Protein AF-A0A3M1YJL5-F1 (afdb_monomer_lite)

pLDDT: mean 96.07, std 6.86, range [42.44, 98.56]

Radius of gyration: 14.49 Å; chains: 1; bounding box: 40×29×34 Å

Foldseek 3Di:
DLVQLQVCLVVLVNVSSVVVLVCLVCCLVVVVVVCCVVDDPVVSVVSSVCSVVCRQQVWDADPVGIDTDHNHDQPDQWDWDWDADPNDIDIDIGGHPPD

Structure (mmCIF, N/CA/C/O backbone):
data_AF-A0A3M1YJL5-F1
#
_entry.id   AF-A0A3M1YJL5-F1
#
loop_
_atom_site.group_PDB
_atom_site.id
_atom_site.type_symbol
_atom_site.label_atom_id
_atom_site.label_alt_id
_atom_site.label_comp_id
_atom_site.label_asym_id
_atom_site.label_entity_id
_atom_site.label_seq_id
_atom_site.pdbx_PDB_ins_code
_atom_site.Cartn_x
_atom_site.Cartn_y
_atom_site.Cartn_z
_atom_site.occupancy
_atom_site.B_iso_or_equiv
_atom_site.auth_seq_id
_atom_site.auth_comp_id
_atom_site.auth_asym_id
_atom_site.auth_atom_id
_atom_site.pdbx_PDB_model_num
ATOM 1 N N . PRO A 1 1 ? 4.096 5.706 -8.895 1.00 92.62 1 PRO A N 1
ATOM 2 C CA . PRO A 1 1 ? 3.466 4.372 -9.076 1.00 92.62 1 PRO A CA 1
ATOM 3 C C . PRO A 1 1 ? 2.631 3.931 -7.865 1.00 92.62 1 PRO A C 1
ATOM 5 O O . PRO A 1 1 ? 1.442 3.715 -8.035 1.00 92.62 1 PRO A O 1
ATOM 8 N N . ALA A 1 2 ? 3.175 3.914 -6.644 1.00 96.62 2 ALA A N 1
ATOM 9 C CA . ALA A 1 2 ? 2.436 3.490 -5.445 1.00 96.62 2 ALA A CA 1
ATOM 10 C C . ALA A 1 2 ? 1.077 4.191 -5.209 1.00 96.62 2 ALA A C 1
ATOM 12 O O . ALA A 1 2 ? 0.099 3.534 -4.871 1.00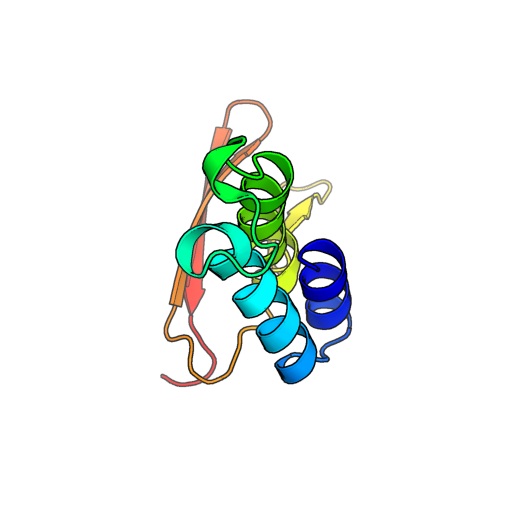 96.62 2 ALA A O 1
ATOM 13 N N . ILE A 1 3 ? 0.966 5.505 -5.444 1.00 97.19 3 ILE A N 1
ATOM 14 C CA . ILE A 1 3 ? -0.331 6.207 -5.347 1.00 97.19 3 ILE A CA 1
ATOM 15 C C . ILE A 1 3 ? -1.319 5.740 -6.428 1.00 97.19 3 ILE A C 1
ATOM 17 O O . ILE A 1 3 ? -2.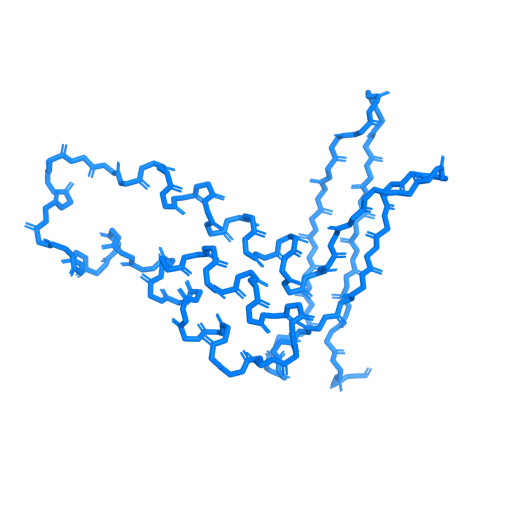509 5.625 -6.157 1.00 97.19 3 ILE A O 1
ATOM 21 N N . HIS A 1 4 ? -0.838 5.415 -7.632 1.00 98.25 4 HIS A N 1
ATOM 22 C CA . HIS A 1 4 ? -1.692 4.837 -8.674 1.00 98.25 4 HIS A CA 1
ATOM 23 C C . HIS A 1 4 ? -2.156 3.433 -8.270 1.00 98.25 4 HIS A C 1
ATOM 25 O O . HIS A 1 4 ? -3.334 3.136 -8.422 1.00 98.25 4 HIS A O 1
ATOM 31 N N . ALA A 1 5 ? -1.279 2.623 -7.657 1.00 98.50 5 ALA A N 1
ATOM 32 C CA . ALA A 1 5 ? -1.648 1.327 -7.085 1.00 98.50 5 ALA A CA 1
ATOM 33 C C . ALA A 1 5 ? -2.764 1.460 -6.040 1.00 98.50 5 ALA A C 1
ATOM 35 O O . ALA A 1 5 ? -3.767 0.755 -6.101 1.00 98.50 5 ALA A O 1
ATOM 36 N N . TRP A 1 6 ? -2.622 2.415 -5.115 1.00 97.81 6 TRP A N 1
ATOM 37 C CA . TRP A 1 6 ? -3.650 2.713 -4.119 1.00 97.81 6 TRP A CA 1
ATOM 38 C C . TRP A 1 6 ? -4.988 3.060 -4.786 1.00 97.81 6 TRP A C 1
ATOM 40 O O . TRP A 1 6 ? -6.008 2.424 -4.506 1.00 97.81 6 TRP A O 1
ATOM 50 N N . VAL A 1 7 ? -5.004 4.054 -5.674 1.00 97.94 7 VAL A N 1
ATOM 51 C CA . VAL A 1 7 ? -6.243 4.512 -6.317 1.00 97.94 7 VAL A CA 1
ATOM 52 C C . VAL A 1 7 ? -6.887 3.390 -7.138 1.00 97.94 7 VAL A C 1
ATOM 54 O O . VAL A 1 7 ? -8.085 3.155 -6.991 1.00 97.94 7 VAL A O 1
ATOM 57 N N . ALA A 1 8 ? -6.108 2.653 -7.931 1.00 98.44 8 ALA A N 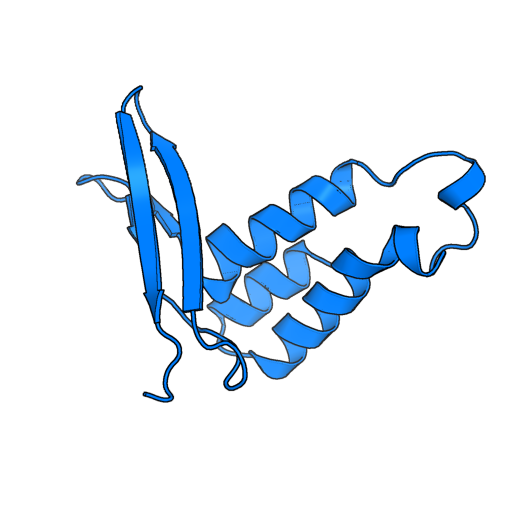1
ATOM 58 C CA . ALA A 1 8 ? -6.590 1.518 -8.717 1.00 98.44 8 ALA A CA 1
ATOM 59 C C . ALA A 1 8 ? -7.221 0.428 -7.833 1.00 98.44 8 ALA A C 1
ATOM 61 O O . ALA A 1 8 ? -8.324 -0.033 -8.133 1.00 98.44 8 ALA A O 1
ATOM 62 N N . ALA A 1 9 ? -6.600 0.090 -6.694 1.00 98.06 9 ALA A N 1
ATOM 63 C CA . ALA A 1 9 ? -7.147 -0.887 -5.751 1.00 98.06 9 ALA A CA 1
ATOM 64 C C . ALA A 1 9 ? -8.514 -0.444 -5.202 1.00 98.06 9 ALA A C 1
ATOM 66 O O . ALA A 1 9 ? -9.456 -1.237 -5.154 1.00 98.06 9 ALA A O 1
ATOM 67 N N . ARG A 1 10 ? -8.666 0.847 -4.867 1.00 95.75 10 ARG A N 1
ATOM 68 C CA . ARG A 1 10 ? -9.947 1.413 -4.398 1.00 95.75 10 ARG A CA 1
ATOM 69 C C . ARG A 1 10 ? -11.026 1.469 -5.476 1.00 95.75 10 ARG A C 1
ATOM 71 O O . ARG A 1 10 ? -12.205 1.467 -5.136 1.00 95.75 10 ARG A O 1
ATOM 78 N N . LEU A 1 11 ? -10.633 1.525 -6.745 1.00 97.38 11 LEU A N 1
ATOM 79 C CA . LEU A 1 11 ? -11.536 1.458 -7.897 1.00 97.38 11 LEU A CA 1
ATOM 80 C C . LEU A 1 11 ? -11.859 0.017 -8.320 1.00 97.38 11 LEU A C 1
ATOM 82 O O . LEU A 1 11 ? -12.620 -0.181 -9.262 1.00 97.38 11 LEU A O 1
ATOM 86 N N . GLY A 1 12 ? -11.274 -0.985 -7.662 1.00 96.94 12 GLY A N 1
ATOM 87 C CA . GLY A 1 12 ? -11.447 -2.392 -8.016 1.00 96.94 12 GLY A CA 1
ATOM 88 C C . GLY A 1 12 ? -10.686 -2.851 -9.256 1.00 96.94 12 GLY A C 1
ATOM 89 O O . GLY A 1 12 ? -10.946 -3.941 -9.752 1.00 96.94 12 GLY A O 1
ATOM 90 N N . ARG A 1 13 ? -9.722 -2.060 -9.736 1.00 98.19 13 ARG A N 1
ATOM 91 C CA . ARG A 1 13 ? -8.835 -2.405 -10.858 1.00 98.19 13 ARG A CA 1
ATOM 92 C C . ARG A 1 13 ? -7.608 -3.144 -10.314 1.00 98.19 13 ARG A C 1
ATOM 94 O O . ARG A 1 13 ? -6.521 -2.579 -10.236 1.00 98.19 13 ARG A O 1
ATOM 101 N N . ILE A 1 14 ? -7.810 -4.366 -9.822 1.00 97.56 14 ILE A N 1
ATOM 102 C CA . ILE A 1 14 ? -6.850 -5.045 -8.935 1.00 97.56 14 ILE A CA 1
ATOM 103 C C . ILE A 1 14 ? -5.586 -5.503 -9.649 1.00 97.56 14 ILE A C 1
ATOM 105 O O . ILE A 1 14 ? -4.499 -5.388 -9.084 1.00 97.56 14 ILE A O 1
ATOM 109 N N . GLU A 1 15 ? -5.701 -5.950 -10.891 1.00 97.25 15 GLU A N 1
ATOM 110 C CA . GLU A 1 15 ? -4.564 -6.345 -11.718 1.00 97.25 15 GLU A CA 1
ATOM 111 C C . GLU A 1 15 ? -3.645 -5.139 -11.972 1.00 97.25 15 GLU A C 1
ATOM 113 O O . GLU A 1 15 ? -2.462 -5.182 -11.642 1.00 97.25 15 GLU A O 1
ATOM 118 N N . GLU A 1 16 ? -4.209 -4.017 -12.431 1.00 98.38 16 GLU A N 1
ATOM 119 C CA . GLU A 1 16 ? -3.478 -2.755 -12.643 1.00 98.38 16 GLU A CA 1
ATOM 120 C C . GLU A 1 16 ? -2.879 -2.220 -11.331 1.00 98.38 16 GLU A C 1
ATOM 122 O O . GLU A 1 16 ? -1.738 -1.750 -11.284 1.00 98.38 16 GLU A O 1
ATOM 127 N N . ALA A 1 17 ? -3.629 -2.312 -10.231 1.00 98.56 17 ALA A N 1
ATOM 128 C CA . ALA A 1 17 ? -3.125 -1.931 -8.921 1.00 98.56 17 ALA A CA 1
ATOM 129 C C . ALA A 1 17 ? -1.897 -2.760 -8.529 1.00 98.56 17 ALA A C 1
ATOM 131 O O . ALA A 1 17 ? -0.925 -2.213 -8.000 1.00 98.56 17 ALA A O 1
ATOM 132 N N . TYR A 1 18 ? -1.932 -4.068 -8.791 1.00 98.31 18 TYR A N 1
ATOM 133 C CA . TYR A 1 18 ? -0.844 -4.983 -8.473 1.00 98.31 18 TYR A CA 1
ATOM 134 C C . TYR A 1 18 ? 0.402 -4.713 -9.323 1.00 98.31 18 TYR A C 1
ATOM 136 O O . TYR A 1 18 ? 1.507 -4.695 -8.779 1.00 98.31 18 TYR A O 1
ATOM 144 N N . GLU A 1 19 ? 0.240 -4.400 -10.608 1.00 98.19 19 GLU A N 1
ATOM 145 C CA . GLU A 1 19 ? 1.343 -3.984 -11.485 1.00 98.19 19 GLU A CA 1
ATOM 146 C C . GLU A 1 19 ? 2.050 -2.731 -10.952 1.00 98.19 19 GLU A C 1
ATOM 148 O O . GLU A 1 19 ? 3.271 -2.724 -10.756 1.00 98.19 19 GLU A O 1
ATOM 153 N N . TYR A 1 20 ? 1.290 -1.676 -10.633 1.00 98.44 20 TYR A N 1
ATOM 154 C CA . TYR A 1 20 ? 1.865 -0.457 -10.061 1.00 98.44 20 TYR A CA 1
ATOM 155 C C . TYR A 1 20 ? 2.510 -0.691 -8.695 1.00 98.44 20 TYR A C 1
ATOM 157 O O . TYR A 1 20 ? 3.513 -0.042 -8.376 1.00 98.44 20 TYR A O 1
ATOM 165 N N . PHE A 1 21 ? 1.930 -1.574 -7.881 1.00 98.38 21 PHE A N 1
ATOM 166 C CA . PHE A 1 21 ? 2.461 -1.936 -6.574 1.00 98.38 21 PHE A CA 1
ATOM 167 C C . PHE A 1 21 ? 3.816 -2.628 -6.703 1.00 98.38 21 PHE A C 1
ATOM 169 O O . PHE A 1 21 ? 4.769 -2.171 -6.073 1.00 98.38 21 PHE A O 1
ATOM 176 N N . ILE A 1 22 ? 3.921 -3.661 -7.545 1.00 98.00 22 ILE A N 1
ATOM 177 C CA . ILE A 1 22 ? 5.172 -4.396 -7.765 1.00 98.00 22 ILE A CA 1
ATOM 178 C C . ILE A 1 22 ? 6.249 -3.470 -8.316 1.00 98.00 22 ILE A C 1
ATOM 180 O O . ILE A 1 22 ? 7.320 -3.396 -7.723 1.00 98.00 22 ILE A O 1
ATOM 184 N N . TYR A 1 23 ? 5.938 -2.667 -9.336 1.00 97.31 23 TYR A N 1
ATOM 185 C CA . TYR A 1 23 ? 6.900 -1.702 -9.874 1.00 97.31 23 TYR A CA 1
ATOM 186 C C . TYR A 1 23 ? 7.422 -0.727 -8.803 1.00 97.31 23 TYR A C 1
ATOM 188 O O . TYR A 1 23 ? 8.599 -0.368 -8.786 1.00 97.31 23 TYR A O 1
ATOM 196 N N . SER A 1 24 ? 6.559 -0.284 -7.882 1.00 97.31 24 SER A N 1
ATOM 197 C CA . SER A 1 24 ? 6.979 0.575 -6.769 1.00 97.31 24 SER A CA 1
ATOM 198 C C . SER A 1 24 ? 7.770 -0.171 -5.692 1.00 97.31 24 SER A C 1
ATOM 200 O O . SER A 1 24 ? 8.667 0.425 -5.097 1.00 97.31 24 SER A O 1
ATOM 202 N N . ALA A 1 25 ? 7.438 -1.437 -5.432 1.00 97.44 25 ALA A N 1
ATOM 203 C CA . ALA A 1 25 ? 8.084 -2.278 -4.428 1.00 97.44 25 ALA A CA 1
ATOM 204 C C . ALA A 1 25 ? 9.490 -2.724 -4.846 1.00 97.44 25 ALA A C 1
ATOM 206 O O . ALA A 1 25 ? 10.342 -2.923 -3.983 1.00 97.44 25 ALA A O 1
ATOM 207 N N . THR A 1 26 ? 9.744 -2.841 -6.150 1.00 97.56 26 THR A N 1
ATOM 208 C CA . THR A 1 26 ? 11.031 -3.296 -6.685 1.00 97.56 26 THR A CA 1
ATOM 209 C C . THR A 1 26 ? 11.928 -2.168 -7.190 1.00 97.56 26 THR A C 1
ATOM 211 O O . THR A 1 26 ? 13.039 -2.446 -7.623 1.00 97.56 26 THR A O 1
ATOM 214 N N . ILE A 1 27 ? 11.510 -0.895 -7.091 1.00 96.56 27 ILE A N 1
ATOM 215 C CA . ILE A 1 27 ? 12.221 0.241 -7.712 1.00 96.56 27 ILE A CA 1
ATOM 216 C C . ILE A 1 27 ? 13.718 0.302 -7.366 1.00 96.56 27 ILE A C 1
ATOM 218 O O . ILE A 1 27 ? 14.532 0.515 -8.258 1.00 96.56 27 ILE A O 1
ATOM 222 N N . ASP A 1 28 ? 14.059 0.078 -6.095 1.00 97.12 28 ASP A N 1
ATOM 223 C CA . ASP A 1 28 ? 15.438 0.076 -5.595 1.00 97.12 28 ASP A CA 1
ATOM 224 C C . ASP A 1 28 ? 16.082 -1.315 -5.684 1.00 97.12 28 ASP A C 1
ATOM 226 O O . ASP A 1 28 ? 17.278 -1.425 -5.930 1.00 97.12 28 ASP A O 1
ATOM 230 N N . LEU A 1 29 ? 15.299 -2.385 -5.501 1.00 97.38 29 LEU A N 1
ATOM 231 C CA . LEU A 1 29 ? 15.799 -3.767 -5.529 1.00 97.38 29 LEU A CA 1
ATOM 232 C C . LEU A 1 29 ? 16.262 -4.195 -6.927 1.00 97.38 29 LEU A C 1
ATOM 234 O O . LEU A 1 29 ? 17.210 -4.965 -7.048 1.00 97.38 29 LEU A O 1
ATOM 238 N N . GLU A 1 30 ? 15.589 -3.704 -7.963 1.00 96.94 30 GLU A N 1
ATOM 239 C CA . GLU A 1 30 ? 15.888 -3.982 -9.371 1.00 96.94 30 GLU A CA 1
ATOM 240 C C . GLU A 1 30 ? 16.629 -2.820 -10.052 1.00 96.94 30 GLU A C 1
ATOM 242 O O . GLU A 1 30 ? 16.919 -2.896 -11.241 1.00 96.94 30 GLU A O 1
ATOM 247 N N . ASP A 1 31 ? 16.926 -1.741 -9.317 1.00 95.81 31 ASP A N 1
ATOM 248 C CA . ASP A 1 31 ? 17.490 -0.495 -9.854 1.00 95.81 31 ASP A CA 1
ATOM 249 C C . ASP A 1 31 ? 16.738 0.009 -11.105 1.00 95.81 31 ASP A C 1
ATOM 251 O O . ASP A 1 31 ? 17.317 0.475 -12.085 1.00 95.81 31 ASP A O 1
ATOM 255 N N . ASN A 1 32 ? 15.403 -0.052 -11.071 1.00 91.75 32 ASN A N 1
ATOM 256 C CA . ASN A 1 32 ? 14.528 0.278 -12.206 1.00 91.75 32 ASN A CA 1
ATOM 257 C C . ASN A 1 32 ? 14.645 1.745 -12.669 1.00 91.75 32 ASN A C 1
ATOM 259 O O . ASN A 1 32 ? 14.112 2.119 -13.719 1.00 91.75 32 ASN A O 1
ATOM 263 N N . LYS A 1 33 ? 15.291 2.600 -11.868 1.00 92.81 33 LYS A N 1
ATOM 264 C CA . LYS A 1 33 ? 15.594 4.003 -12.180 1.00 92.81 33 LYS A CA 1
ATOM 265 C C . LYS A 1 33 ? 17.073 4.256 -12.501 1.00 92.81 33 LYS A C 1
ATOM 267 O O . LYS A 1 33 ? 17.382 5.355 -12.959 1.00 92.81 33 LYS A O 1
ATOM 272 N N . GLY A 1 34 ? 17.951 3.265 -12.329 1.00 96.06 34 GLY A N 1
ATOM 273 C CA . GLY A 1 34 ? 19.383 3.343 -12.641 1.00 96.06 34 GLY A CA 1
ATOM 274 C C . GLY A 1 34 ? 20.184 4.266 -11.719 1.00 96.06 34 GLY A C 1
ATOM 275 O O . GLY A 1 34 ? 21.249 4.750 -12.104 1.00 96.06 34 GLY A O 1
ATOM 276 N N . ASN A 1 35 ? 19.643 4.593 -10.547 1.00 96.44 35 ASN A N 1
ATOM 277 C CA . ASN A 1 35 ? 20.174 5.604 -9.636 1.00 96.44 35 ASN A CA 1
ATOM 278 C C . ASN A 1 35 ? 20.095 5.186 -8.158 1.00 96.44 35 ASN A C 1
ATOM 280 O O . ASN A 1 35 ? 20.266 6.035 -7.286 1.00 96.44 35 ASN A O 1
ATOM 284 N N . VAL A 1 36 ? 19.898 3.898 -7.840 1.00 95.88 36 VAL A N 1
ATOM 285 C CA . VAL A 1 36 ? 19.874 3.431 -6.435 1.00 95.88 36 VAL A CA 1
ATOM 286 C C . VAL A 1 36 ? 21.187 3.720 -5.694 1.00 95.88 36 VAL A C 1
ATOM 288 O O . VAL A 1 36 ? 21.205 3.913 -4.478 1.00 95.88 36 VAL A O 1
ATOM 291 N N . ARG A 1 37 ? 22.306 3.815 -6.428 1.00 96.00 37 ARG A N 1
ATOM 292 C CA . ARG A 1 37 ? 23.617 4.199 -5.878 1.00 96.00 37 ARG A CA 1
ATOM 293 C C . ARG A 1 37 ? 23.611 5.604 -5.262 1.00 96.00 37 ARG A C 1
ATOM 295 O O . ARG A 1 37 ? 24.422 5.867 -4.377 1.00 96.00 37 ARG A O 1
ATOM 302 N N . ASP A 1 38 ? 22.704 6.475 -5.698 1.00 97.38 38 ASP A N 1
ATOM 303 C CA . ASP A 1 38 ? 22.566 7.837 -5.176 1.00 97.38 38 ASP A CA 1
ATOM 304 C C . ASP A 1 38 ? 21.725 7.877 -3.883 1.00 97.38 38 ASP A C 1
ATOM 306 O O . ASP A 1 38 ? 21.658 8.907 -3.210 1.00 97.38 38 ASP A O 1
ATOM 310 N N . GLY A 1 39 ? 21.116 6.749 -3.502 1.00 96.62 39 GLY A N 1
ATOM 311 C CA . GLY A 1 39 ? 20.351 6.571 -2.273 1.00 96.62 39 GLY A CA 1
ATOM 312 C C . GLY A 1 39 ? 19.027 5.841 -2.495 1.00 96.62 39 GLY A C 1
ATOM 313 O O . GLY A 1 39 ? 18.546 5.692 -3.614 1.00 96.62 39 GLY A O 1
ATOM 314 N N . ILE A 1 40 ? 18.413 5.405 -1.391 1.00 96.75 40 ILE A N 1
ATOM 315 C CA . ILE A 1 40 ? 17.097 4.756 -1.413 1.00 96.75 40 ILE A CA 1
ATOM 316 C C . ILE A 1 40 ? 15.992 5.762 -1.752 1.00 96.75 40 ILE A C 1
ATOM 318 O O . ILE A 1 40 ? 15.970 6.884 -1.229 1.00 96.75 40 ILE A O 1
ATOM 322 N N . HIS A 1 41 ? 15.002 5.349 -2.543 1.00 97.81 41 HIS A N 1
ATOM 323 C CA . HIS A 1 41 ? 13.816 6.163 -2.797 1.00 97.81 41 HIS A CA 1
ATOM 324 C C . HIS A 1 41 ? 12.861 6.102 -1.594 1.00 97.81 41 HIS A C 1
ATOM 326 O O . HIS A 1 41 ? 11.799 5.480 -1.648 1.00 97.81 41 HIS A O 1
ATOM 332 N N . ALA A 1 42 ? 13.201 6.793 -0.500 1.00 97.25 42 ALA A N 1
ATOM 333 C CA . ALA A 1 42 ? 12.470 6.738 0.775 1.00 97.25 42 ALA A CA 1
ATOM 334 C C . ALA A 1 42 ? 10.961 7.036 0.643 1.00 97.25 42 ALA A C 1
ATOM 336 O O . ALA A 1 42 ? 10.127 6.389 1.281 1.00 97.25 42 ALA A O 1
ATOM 337 N N . ALA A 1 43 ? 10.590 7.973 -0.236 1.00 96.19 43 ALA A N 1
ATOM 338 C CA . ALA A 1 43 ? 9.189 8.257 -0.544 1.00 96.19 43 ALA A CA 1
ATOM 339 C C . ALA A 1 43 ? 8.475 7.057 -1.198 1.00 96.19 43 ALA A C 1
ATOM 341 O O . ALA A 1 43 ? 7.305 6.805 -0.908 1.00 96.19 43 ALA A O 1
ATOM 342 N N . SER A 1 44 ? 9.175 6.286 -2.041 1.00 95.88 44 SER A N 1
ATOM 343 C CA . SER A 1 44 ? 8.645 5.048 -2.623 1.00 95.88 44 SER A CA 1
ATOM 344 C C . SER A 1 44 ? 8.414 3.994 -1.546 1.00 95.88 44 SER A C 1
ATOM 346 O O . SER A 1 44 ? 7.339 3.401 -1.518 1.00 95.88 44 SER A O 1
ATOM 348 N N . CYS A 1 45 ? 9.346 3.822 -0.601 1.00 96.81 45 CYS A N 1
ATOM 349 C CA . CYS A 1 45 ? 9.182 2.883 0.515 1.00 96.81 45 CYS A CA 1
ATOM 350 C C . CYS A 1 45 ? 7.912 3.177 1.329 1.00 96.81 45 CYS A C 1
ATOM 352 O O . CYS A 1 45 ? 7.109 2.279 1.588 1.00 96.81 45 CYS A O 1
ATOM 354 N N . GLY A 1 46 ? 7.687 4.449 1.679 1.00 98.25 46 GLY A N 1
ATOM 355 C CA . GLY A 1 46 ? 6.453 4.873 2.344 1.00 98.25 46 GLY A CA 1
ATOM 356 C C . GLY A 1 46 ? 5.214 4.636 1.474 1.00 98.25 46 GLY A C 1
ATOM 357 O O . GLY A 1 46 ? 4.196 4.144 1.960 1.00 98.25 46 GLY A O 1
ATOM 358 N N . GLY A 1 47 ? 5.310 4.920 0.174 1.00 98.25 47 GLY A N 1
ATOM 359 C CA . GLY A 1 47 ? 4.238 4.676 -0.789 1.00 98.25 47 GLY A CA 1
ATOM 360 C C . GLY A 1 47 ? 3.838 3.203 -0.895 1.00 98.25 47 GLY A C 1
ATOM 361 O O . GLY A 1 47 ? 2.647 2.903 -0.931 1.00 98.25 47 GLY A O 1
ATOM 362 N N . VAL A 1 48 ? 4.799 2.278 -0.903 1.00 98.31 48 VAL A N 1
ATOM 363 C CA . VAL A 1 48 ? 4.550 0.825 -0.947 1.00 98.31 48 VAL A CA 1
ATOM 364 C C . VAL A 1 48 ? 3.702 0.387 0.247 1.00 98.31 48 VAL A C 1
ATOM 366 O O . VAL A 1 48 ? 2.695 -0.294 0.062 1.00 98.31 48 VAL A O 1
ATOM 369 N N . TRP A 1 49 ? 4.038 0.842 1.459 1.00 98.56 49 TRP A N 1
ATOM 370 C CA . TRP A 1 49 ? 3.227 0.572 2.651 1.00 98.56 49 TRP A CA 1
ATOM 371 C C . TRP A 1 49 ? 1.810 1.152 2.525 1.00 98.56 49 TRP A C 1
ATOM 373 O O . TRP A 1 49 ? 0.827 0.461 2.801 1.00 98.56 49 TRP A O 1
ATOM 383 N N . GLN A 1 50 ? 1.690 2.395 2.045 1.00 98.50 50 GLN A N 1
ATOM 384 C CA . GLN A 1 50 ? 0.394 3.056 1.849 1.00 98.50 50 GLN A CA 1
ATOM 385 C C . GLN A 1 50 ? -0.484 2.329 0.821 1.00 98.50 50 GLN A C 1
ATOM 387 O O . GLN A 1 50 ? -1.684 2.181 1.048 1.00 98.50 50 GLN A O 1
ATOM 392 N N . ALA A 1 51 ? 0.094 1.833 -0.275 1.00 98.50 51 ALA A N 1
ATOM 393 C CA . ALA A 1 51 ? -0.631 1.077 -1.295 1.00 98.50 51 ALA A CA 1
ATOM 394 C C . ALA A 1 51 ? -1.233 -0.219 -0.732 1.00 98.50 51 ALA A C 1
ATOM 396 O O . ALA A 1 51 ? -2.375 -0.554 -1.050 1.00 98.50 51 ALA A O 1
ATOM 397 N N . VAL A 1 52 ? -0.516 -0.915 0.158 1.00 98.50 52 VAL A N 1
ATOM 398 C CA . VAL A 1 52 ? -1.050 -2.098 0.851 1.00 98.50 52 VAL A CA 1
ATOM 399 C C . VAL A 1 52 ? -2.155 -1.719 1.825 1.00 98.50 52 VAL A C 1
ATOM 401 O O . VAL A 1 52 ? -3.254 -2.266 1.747 1.00 98.50 52 VAL A O 1
ATOM 404 N N . VAL A 1 53 ? -1.878 -0.790 2.737 1.00 98.50 53 VAL A N 1
ATOM 405 C CA . VAL A 1 53 ? -2.757 -0.515 3.880 1.00 98.50 53 VAL A CA 1
ATOM 406 C C . VAL A 1 53 ? -3.990 0.293 3.477 1.00 98.50 53 VAL A C 1
ATOM 408 O O . VAL A 1 53 ? -5.110 -0.079 3.821 1.00 98.50 53 VAL A O 1
ATOM 411 N N . PHE A 1 54 ? -3.823 1.373 2.720 1.00 98.38 54 PHE A N 1
ATOM 412 C CA . PHE A 1 54 ? -4.936 2.236 2.316 1.00 98.38 54 PHE A CA 1
ATOM 413 C C . PHE A 1 54 ? -5.557 1.839 0.971 1.00 98.38 54 PHE A C 1
ATOM 415 O O . PHE A 1 54 ? -6.699 2.216 0.695 1.00 98.38 54 PHE A O 1
ATOM 422 N N . GLY A 1 55 ? -4.815 1.108 0.133 1.00 98.38 55 GLY A N 1
ATOM 423 C CA . GLY A 1 55 ? -5.284 0.578 -1.148 1.00 98.38 55 GLY A CA 1
ATOM 424 C C . GLY A 1 55 ? -5.918 -0.790 -1.006 1.00 98.38 55 GLY A C 1
ATOM 425 O O . GLY A 1 55 ? -7.124 -0.873 -0.801 1.00 98.38 55 GLY A O 1
ATOM 426 N N . PHE A 1 56 ? -5.118 -1.851 -1.098 1.00 98.50 56 PHE A N 1
ATOM 427 C CA . PHE A 1 56 ? -5.628 -3.228 -1.113 1.00 98.50 56 PHE A CA 1
ATOM 428 C C . PHE A 1 56 ? -6.417 -3.586 0.151 1.00 98.50 56 PHE A C 1
ATOM 430 O O . PHE A 1 56 ? -7.480 -4.190 0.074 1.00 98.50 56 PHE A O 1
ATOM 437 N N . CYS A 1 57 ? -5.944 -3.185 1.332 1.00 98.31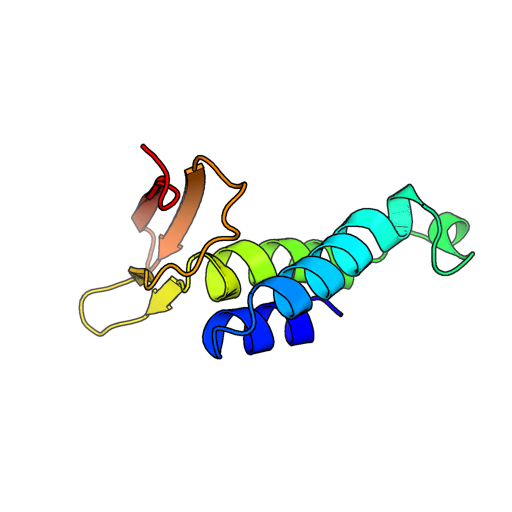 57 CYS A N 1
ATOM 438 C CA . CYS A 1 57 ? -6.669 -3.421 2.584 1.00 98.31 57 CYS A CA 1
ATOM 439 C C . CYS A 1 57 ? -7.811 -2.413 2.805 1.00 98.31 57 CYS A C 1
ATOM 441 O O . CYS A 1 57 ? -8.672 -2.633 3.657 1.00 98.31 57 CYS A O 1
ATOM 443 N N . GLY A 1 58 ? -7.8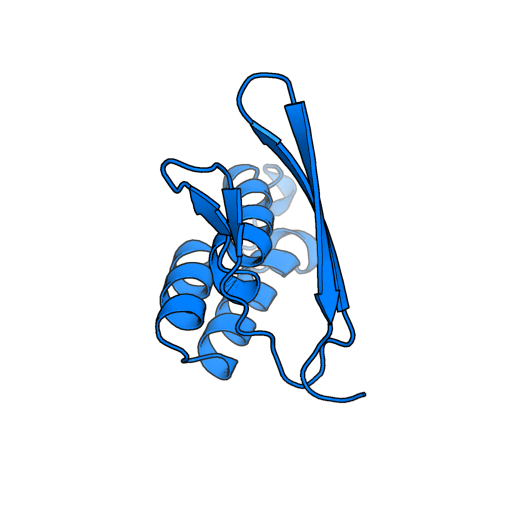25 -1.304 2.060 1.00 98.06 58 GLY A N 1
ATOM 444 C CA . GLY A 1 58 ? -8.871 -0.288 2.125 1.00 98.06 58 GLY A CA 1
ATOM 445 C C . GLY A 1 58 ? -9.031 0.361 3.500 1.00 98.06 58 GLY A C 1
ATOM 446 O O . GLY A 1 58 ? -10.160 0.673 3.886 1.00 98.06 58 GLY A O 1
ATOM 447 N N . LEU A 1 59 ? -7.945 0.530 4.268 1.00 98.38 59 LEU A N 1
ATOM 448 C CA . LEU A 1 59 ? -8.005 1.207 5.564 1.00 98.38 59 LEU A CA 1
ATOM 449 C C . LEU A 1 59 ? -8.532 2.639 5.387 1.00 98.38 59 LEU A C 1
ATOM 451 O O . LEU A 1 59 ? -8.030 3.412 4.571 1.00 98.38 59 LEU A O 1
ATOM 455 N N . HIS A 1 60 ? -9.526 3.009 6.181 1.00 96.94 60 HIS A N 1
ATOM 456 C CA . HIS A 1 60 ? -10.075 4.357 6.248 1.00 96.94 60 HIS A CA 1
ATOM 457 C C . HIS A 1 60 ? -10.535 4.665 7.674 1.00 96.94 60 HIS A C 1
ATOM 459 O O . HIS A 1 60 ? -10.822 3.769 8.467 1.00 96.94 60 HIS A O 1
ATOM 465 N N . LEU A 1 61 ? -10.575 5.949 8.024 1.00 96.62 61 LEU A N 1
ATOM 466 C CA . LEU A 1 61 ? -11.013 6.395 9.342 1.00 96.62 61 LEU A CA 1
ATOM 467 C C . LEU A 1 61 ? -12.513 6.691 9.316 1.00 96.62 61 LEU A C 1
ATOM 469 O O . LEU A 1 61 ? -12.991 7.405 8.437 1.00 96.62 61 LEU A O 1
ATOM 473 N N . THR A 1 62 ? -13.237 6.161 10.296 1.00 95.94 62 THR A N 1
ATOM 474 C CA . THR A 1 62 ? -14.657 6.446 10.544 1.00 95.94 62 THR A CA 1
ATOM 475 C C . THR A 1 62 ? -14.828 7.115 11.910 1.00 95.94 62 THR A C 1
ATOM 477 O O . THR A 1 62 ? -13.872 7.117 12.694 1.00 95.94 62 THR A O 1
ATOM 480 N N . PRO A 1 63 ? -16.008 7.676 12.238 1.00 95.31 63 PRO A N 1
ATOM 481 C CA . PRO A 1 63 ? -16.265 8.201 13.580 1.00 95.31 63 PRO A CA 1
ATOM 482 C C . PRO A 1 63 ? -16.041 7.160 14.689 1.00 95.31 63 PRO A C 1
ATOM 484 O O . PRO A 1 63 ? -15.615 7.522 15.784 1.00 95.31 63 PRO A O 1
ATOM 487 N N . GLU A 1 64 ? -16.237 5.871 14.390 1.00 95.12 64 GLU A N 1
ATOM 488 C CA . GLU A 1 64 ? -16.013 4.760 15.325 1.00 95.12 64 GLU A CA 1
ATOM 489 C C . GLU A 1 64 ? -14.556 4.257 15.352 1.00 95.12 64 GLU A C 1
ATOM 491 O O . GLU A 1 64 ? -14.232 3.367 16.134 1.00 95.12 64 GLU A O 1
ATOM 496 N N . GLY A 1 65 ? -13.670 4.803 14.512 1.00 96.69 65 GLY A N 1
ATOM 497 C CA . GLY A 1 65 ? -12.261 4.410 14.420 1.00 96.69 65 GLY A CA 1
ATOM 498 C C . GLY A 1 65 ? -11.846 3.853 13.050 1.00 96.69 65 GLY A C 1
ATOM 499 O O . GLY A 1 65 ? -12.593 3.966 12.071 1.00 96.69 65 GLY A O 1
ATOM 500 N N . PRO A 1 66 ? -10.624 3.298 12.940 1.00 98.31 66 PRO A N 1
ATOM 501 C CA . PRO A 1 66 ? -10.109 2.723 11.703 1.00 98.31 66 PRO A CA 1
ATOM 502 C C . PRO A 1 66 ? -10.906 1.479 11.282 1.00 98.31 66 PRO A C 1
ATOM 504 O O . PRO A 1 66 ? -11.107 0.561 12.075 1.00 98.31 66 PRO A O 1
ATOM 507 N N . LYS A 1 67 ? -11.336 1.435 10.020 1.00 98.00 67 LYS A N 1
ATOM 508 C CA . LYS A 1 67 ? -12.038 0.306 9.392 1.00 98.00 67 LYS A CA 1
ATOM 509 C C . LYS A 1 67 ? -11.370 -0.064 8.073 1.00 98.00 67 LYS A C 1
ATOM 511 O O . LYS A 1 67 ? -10.676 0.753 7.476 1.00 98.00 67 LYS A O 1
ATOM 516 N N . VAL A 1 68 ? -11.586 -1.293 7.616 1.00 97.81 68 VAL A N 1
ATOM 517 C CA . VAL A 1 68 ? -11.022 -1.830 6.369 1.00 97.81 68 VAL A CA 1
ATOM 518 C C . VAL A 1 68 ? -12.134 -2.191 5.388 1.00 97.81 68 VAL A C 1
ATOM 520 O O . VAL A 1 68 ? -13.198 -2.652 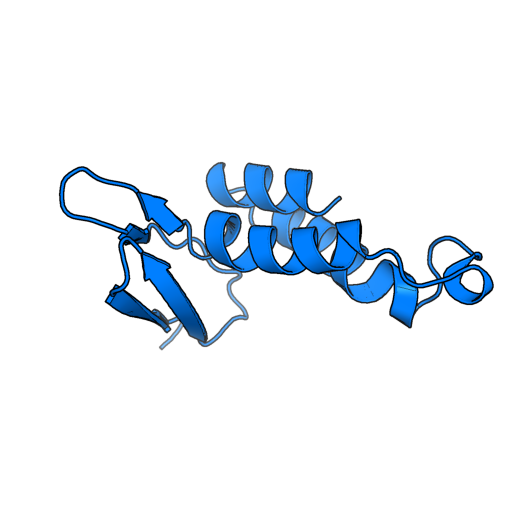5.795 1.00 97.81 68 VAL A O 1
ATOM 523 N N . ALA A 1 69 ? -11.880 -1.977 4.100 1.00 96.81 69 ALA A N 1
ATOM 524 C CA . ALA A 1 69 ? -12.741 -2.382 2.989 1.00 96.81 69 ALA A CA 1
ATOM 525 C C . ALA A 1 69 ? -11.863 -3.094 1.946 1.00 96.81 69 ALA A C 1
ATOM 527 O O . ALA A 1 69 ? -11.430 -2.467 0.977 1.00 96.81 69 ALA A O 1
ATOM 528 N N . PRO A 1 70 ? -11.495 -4.361 2.203 1.00 96.44 70 PRO A N 1
ATOM 529 C CA . PRO A 1 70 ? -10.435 -5.022 1.465 1.00 96.44 70 PRO A CA 1
ATOM 530 C C . PRO A 1 70 ? -10.851 -5.385 0.042 1.00 96.44 70 PRO A C 1
ATOM 532 O O . PRO A 1 70 ? -11.929 -5.928 -0.193 1.00 96.44 70 PRO A O 1
ATOM 535 N N . ASN A 1 71 ? -9.929 -5.163 -0.884 1.00 95.12 71 ASN A N 1
ATOM 536 C CA . ASN A 1 71 ? -9.942 -5.706 -2.227 1.00 95.12 71 ASN A CA 1
ATOM 537 C C . ASN A 1 71 ? -8.530 -6.225 -2.517 1.00 95.12 71 ASN A C 1
ATOM 539 O O . ASN A 1 71 ? -7.619 -5.458 -2.836 1.00 95.12 71 ASN A O 1
ATOM 543 N N . LEU A 1 72 ? -8.317 -7.515 -2.254 1.00 97.06 72 LEU A N 1
ATOM 544 C CA . LEU A 1 72 ? -6.998 -8.137 -2.331 1.00 97.06 72 LEU A CA 1
ATOM 545 C C . LEU A 1 72 ? -6.798 -8.810 -3.695 1.00 97.06 72 LEU A C 1
ATOM 547 O O . LEU A 1 72 ? -7.752 -9.380 -4.225 1.00 97.06 72 LEU A O 1
ATOM 551 N N . PRO A 1 73 ? -5.564 -8.828 -4.231 1.00 96.38 73 PRO A N 1
ATOM 552 C CA . PRO A 1 73 ? -5.217 -9.697 -5.350 1.00 96.38 73 PRO A CA 1
ATOM 553 C C . PRO A 1 73 ? -5.566 -11.159 -5.051 1.00 96.38 73 PRO A C 1
ATOM 555 O O . PRO A 1 73 ? -5.365 -11.631 -3.930 1.00 96.38 73 PRO A O 1
ATOM 558 N N . SER A 1 74 ? -6.059 -11.888 -6.054 1.00 94.75 74 SER A N 1
ATOM 559 C CA . SER A 1 74 ? -6.569 -13.262 -5.897 1.00 94.75 74 SER A CA 1
ATOM 560 C C . SER A 1 74 ? -5.530 -14.249 -5.356 1.00 94.75 74 SER A C 1
ATOM 562 O O . SER A 1 74 ? -5.877 -15.217 -4.684 1.00 94.75 74 SER A O 1
ATOM 564 N N . HIS A 1 75 ? -4.244 -13.993 -5.597 1.00 95.12 75 HIS A N 1
ATOM 565 C CA . HIS A 1 75 ? -3.131 -14.816 -5.126 1.00 95.12 75 HIS A CA 1
ATOM 566 C C . HIS A 1 75 ? -2.657 -14.488 -3.702 1.00 95.12 75 HIS A C 1
ATOM 568 O O . HIS A 1 75 ? -1.784 -15.181 -3.173 1.00 95.12 75 HIS A O 1
ATOM 574 N N . TRP A 1 76 ? -3.189 -13.448 -3.054 1.00 96.75 76 TRP A N 1
ATOM 575 C CA . TRP A 1 76 ? -2.843 -13.121 -1.668 1.00 96.75 76 TRP A CA 1
ATOM 576 C C . TRP A 1 76 ? -3.679 -13.946 -0.693 1.00 96.75 76 TRP A C 1
ATOM 578 O O . TRP A 1 76 ? -4.896 -13.820 -0.649 1.00 96.75 76 TRP A O 1
ATOM 588 N N . ARG A 1 77 ? -3.025 -14.743 0.159 1.00 97.06 77 ARG A N 1
ATOM 589 C CA . ARG A 1 77 ? -3.717 -15.561 1.176 1.00 97.06 77 ARG A CA 1
ATOM 590 C C . ARG A 1 77 ? -4.192 -14.751 2.376 1.00 97.06 77 ARG A C 1
ATOM 592 O O . ARG A 1 77 ? -5.279 -14.972 2.903 1.00 97.06 77 ARG A O 1
ATOM 599 N N . SER A 1 78 ? -3.362 -13.828 2.846 1.00 97.75 78 SER A N 1
ATOM 600 C CA . SER A 1 78 ? -3.721 -12.933 3.941 1.00 97.75 78 SER A CA 1
ATOM 601 C C . SER A 1 78 ? -2.773 -11.752 4.040 1.00 97.75 78 SER A C 1
ATOM 603 O O . SER A 1 78 ? -1.594 -11.886 3.715 1.00 97.75 78 SER A O 1
ATOM 605 N N . VAL A 1 79 ? -3.257 -10.650 4.604 1.00 98.31 79 VAL A N 1
ATOM 606 C CA . VAL A 1 79 ? -2.441 -9.506 5.018 1.00 98.31 79 VAL A CA 1
ATOM 607 C C . VAL A 1 79 ? -2.672 -9.259 6.503 1.00 98.31 79 VAL A C 1
ATOM 609 O O . VAL A 1 79 ? -3.814 -9.232 6.964 1.00 98.31 79 VAL A O 1
ATOM 612 N N . ARG A 1 80 ? -1.589 -9.074 7.259 1.00 98.50 80 ARG A N 1
ATOM 613 C CA . ARG A 1 80 ? -1.639 -8.661 8.663 1.00 98.50 80 ARG A CA 1
ATOM 614 C C . ARG A 1 80 ? -0.861 -7.371 8.838 1.00 98.50 80 ARG A C 1
ATOM 616 O O . ARG A 1 80 ? 0.282 -7.286 8.398 1.00 98.50 80 ARG A O 1
ATOM 623 N N . PHE A 1 81 ? -1.459 -6.397 9.507 1.00 98.50 81 PHE A N 1
ATOM 624 C CA . PHE A 1 81 ? -0.786 -5.147 9.843 1.00 98.50 81 PHE A CA 1
ATOM 625 C C . PHE A 1 81 ? -1.362 -4.530 11.118 1.00 98.50 81 PHE A C 1
ATOM 627 O O . PHE A 1 81 ? -2.433 -4.911 11.592 1.00 98.50 81 PHE A O 1
ATOM 634 N N . LYS A 1 82 ? -0.630 -3.559 11.665 1.00 98.31 82 LYS A N 1
ATOM 635 C CA . LYS A 1 82 ? -1.013 -2.783 12.843 1.00 98.31 82 LYS A CA 1
ATOM 636 C C . LYS A 1 82 ? -0.893 -1.295 12.540 1.00 98.31 82 LYS A C 1
ATOM 638 O O . LYS A 1 82 ? 0.062 -0.883 11.883 1.00 98.31 82 LYS A O 1
ATOM 643 N N . VAL A 1 83 ? -1.836 -0.500 13.032 1.00 97.94 83 VAL A N 1
ATOM 644 C CA . VAL A 1 83 ? -1.775 0.968 12.998 1.00 97.94 83 VAL A CA 1
ATOM 645 C C . VAL A 1 83 ? -2.011 1.534 14.390 1.00 97.94 83 VAL A C 1
ATOM 647 O O . VAL A 1 83 ? -2.748 0.956 15.181 1.00 97.94 83 VAL A O 1
ATOM 650 N N . MET A 1 84 ? -1.391 2.675 14.679 1.00 97.88 84 MET A N 1
ATOM 651 C CA . MET A 1 84 ? -1.658 3.438 15.895 1.00 97.88 84 MET A CA 1
ATOM 652 C C . MET A 1 84 ? -2.669 4.532 15.571 1.00 97.88 84 MET A C 1
ATOM 654 O O . MET A 1 84 ? -2.429 5.354 14.685 1.00 97.88 84 MET A O 1
ATOM 658 N N . TYR A 1 85 ? -3.788 4.568 16.287 1.00 97.56 85 TYR A N 1
ATOM 659 C CA . TYR A 1 85 ? -4.798 5.609 16.136 1.00 97.56 85 TYR A CA 1
ATOM 660 C C . TYR A 1 85 ? -5.212 6.129 17.508 1.00 97.56 85 TYR A C 1
ATOM 662 O O . TYR A 1 85 ? -5.688 5.374 18.348 1.00 97.56 85 TYR A O 1
ATOM 670 N N . LYS A 1 86 ? -5.013 7.434 17.734 1.00 96.31 86 LYS A N 1
ATOM 671 C CA . LYS A 1 86 ? -5.280 8.103 19.022 1.00 96.31 86 LYS A CA 1
ATOM 672 C C . LYS A 1 86 ? -4.602 7.419 20.224 1.00 96.31 86 LYS A C 1
ATOM 674 O O . LYS A 1 86 ? -5.190 7.320 21.289 1.00 96.31 86 LYS A O 1
ATOM 679 N N . GLY A 1 87 ? -3.364 6.956 20.038 1.00 97.00 87 GLY A N 1
ATOM 680 C CA . GLY A 1 87 ? -2.589 6.268 21.078 1.00 97.00 87 GLY A CA 1
ATOM 681 C C . GLY A 1 87 ? -2.898 4.775 21.223 1.00 97.00 87 GLY A C 1
ATOM 682 O O . GLY A 1 87 ? -2.105 4.066 21.831 1.00 97.00 87 GLY A O 1
ATOM 683 N N . GLU A 1 88 ? -3.964 4.281 20.591 1.00 96.81 88 GLU A N 1
ATOM 684 C CA . GLU A 1 88 ? -4.386 2.883 20.686 1.00 96.81 88 GLU A CA 1
ATOM 685 C C . GLU A 1 88 ? -3.930 2.061 19.466 1.00 96.81 88 GLU A C 1
ATOM 687 O O . GLU A 1 88 ? -4.004 2.550 18.328 1.00 96.81 88 GLU A O 1
ATOM 692 N N . PRO A 1 89 ? -3.460 0.815 19.661 1.00 97.69 89 PRO A N 1
ATOM 693 C CA . PRO A 1 89 ? -3.112 -0.081 18.568 1.00 97.69 89 PRO A CA 1
ATOM 694 C C . PRO A 1 89 ? -4.358 -0.752 17.974 1.00 97.69 89 PRO A C 1
ATOM 696 O O . PRO A 1 89 ? -5.155 -1.360 18.682 1.00 97.69 89 PRO A O 1
ATOM 699 N N . TYR A 1 90 ? -4.467 -0.734 16.649 1.00 98.06 90 TYR A N 1
ATOM 700 C CA . TYR A 1 90 ? -5.466 -1.485 15.890 1.00 98.06 90 TYR A CA 1
ATOM 701 C C . TYR A 1 90 ? -4.750 -2.528 15.044 1.00 98.06 90 TYR A C 1
ATOM 703 O O . TYR A 1 90 ? -3.922 -2.181 14.199 1.00 98.06 90 TYR A O 1
ATOM 711 N N . GLU A 1 91 ? -5.052 -3.802 15.280 1.00 98.38 91 GLU A N 1
ATOM 712 C CA . GLU A 1 91 ? -4.502 -4.920 14.518 1.00 98.38 91 GLU A CA 1
ATOM 713 C C . GLU A 1 91 ? -5.552 -5.475 13.558 1.00 98.38 91 GLU A C 1
ATOM 715 O O . GLU A 1 91 ? -6.691 -5.735 13.940 1.00 98.38 91 GLU A O 1
ATOM 720 N N . PHE A 1 92 ? -5.150 -5.659 12.304 1.00 98.38 92 PHE A N 1
ATOM 721 C CA . PHE A 1 92 ? -5.999 -6.176 11.242 1.00 98.38 92 PHE A CA 1
ATOM 722 C C . PHE A 1 92 ? -5.399 -7.464 10.692 1.00 98.38 92 PHE A C 1
ATOM 724 O O . PHE A 1 92 ? -4.209 -7.521 10.373 1.00 98.38 92 PHE A O 1
ATOM 731 N N . VAL A 1 93 ? -6.242 -8.484 10.541 1.00 98.31 93 VAL A N 1
ATOM 732 C CA . VAL A 1 93 ? -5.935 -9.712 9.802 1.00 98.31 93 VAL A CA 1
ATOM 733 C C . VAL A 1 93 ? -6.990 -9.858 8.718 1.00 98.31 93 VAL A C 1
ATOM 735 O O . VAL A 1 93 ? -8.155 -10.110 9.010 1.00 98.31 93 VAL A O 1
ATOM 738 N N . ILE A 1 94 ? -6.582 -9.683 7.468 1.00 97.75 94 ILE A N 1
ATOM 739 C CA . ILE A 1 94 ? -7.459 -9.754 6.301 1.00 97.75 94 ILE A CA 1
ATOM 740 C C . ILE A 1 94 ? -7.135 -11.042 5.561 1.00 97.75 94 ILE A C 1
ATOM 742 O O . ILE A 1 94 ? -5.972 -11.298 5.250 1.00 97.75 94 ILE A O 1
ATOM 746 N N . LYS A 1 95 ? -8.152 -11.860 5.300 1.00 96.88 95 LYS A N 1
ATOM 747 C CA . LYS A 1 95 ? -8.037 -13.090 4.512 1.00 96.88 95 LYS A CA 1
ATOM 748 C C . LYS A 1 95 ? -8.298 -12.794 3.034 1.00 96.88 95 LYS A C 1
ATOM 750 O O . LYS A 1 95 ? -9.115 -11.933 2.716 1.00 96.88 95 LYS A O 1
ATOM 755 N N . GLY A 1 96 ? -7.573 -13.476 2.152 1.00 91.69 96 GLY A N 1
ATOM 756 C CA . GLY A 1 96 ? -7.848 -13.486 0.716 1.00 91.69 96 GLY A CA 1
ATOM 757 C C . GLY A 1 96 ? -9.163 -14.191 0.400 1.00 91.69 96 GLY A C 1
ATOM 758 O O . GLY A 1 96 ? -9.701 -14.911 1.236 1.00 91.69 96 GLY A O 1
ATOM 759 N N . GLN A 1 97 ? -9.675 -14.010 -0.815 1.00 74.50 97 GLN A N 1
ATOM 760 C CA . GLN A 1 97 ? -10.972 -14.560 -1.236 1.00 74.50 97 GLN A CA 1
ATOM 761 C C . GLN A 1 97 ? -10.910 -16.046 -1.664 1.00 74.50 97 GLN A C 1
ATOM 763 O O . GLN A 1 97 ? -11.648 -16.459 -2.550 1.00 74.50 97 GLN A O 1
ATOM 768 N N . GLY A 1 98 ? -10.022 -16.853 -1.071 1.00 64.44 98 GLY A N 1
ATOM 769 C CA . GLY A 1 98 ? -9.667 -18.181 -1.596 1.00 64.44 98 GLY A CA 1
ATOM 770 C C . GLY A 1 98 ? -9.430 -19.302 -0.580 1.00 64.44 98 GLY A C 1
ATOM 771 O O . GLY A 1 98 ? -8.756 -20.262 -0.941 1.00 64.44 98 GLY A O 1
ATOM 772 N N . GLU A 1 99 ? -9.953 -19.200 0.648 1.00 42.44 99 GLU A N 1
ATOM 773 C CA . GLU A 1 99 ? -10.037 -20.304 1.632 1.00 42.44 99 GLU A CA 1
ATOM 774 C C . GLU A 1 99 ? -11.353 -20.244 2.415 1.00 42.44 99 GLU A C 1
ATOM 776 O O . GLU A 1 99 ? -11.698 -19.138 2.896 1.00 42.44 99 GLU A O 1
#

Secondary structure (DSSP, 8-state):
-HHHHHHHHHTT-HHHHHHHHHHHHSTTTTTTTS-GGG---HHHHHHHHHIIIIIIT--EEETTEEE------TT--EEEEEEEETTEEEEEEEE-TT-

Sequence (99 aa):
PAIHAWVAARLGRIEEAYEYFIYSATIDLEDNKGNVRDGIHAASCGGVWQAVVFGFCGLHLTPEGPKVAPNLPSHWRSVRFKVMYKGEPYEFVIKGQGE